Protein AF-A0A024FDY3-F1 (afdb_monomer_lite)

Structure (mmCIF, N/CA/C/O backbone):
data_AF-A0A024FDY3-F1
#
_entry.id   AF-A0A024FDY3-F1
#
loop_
_atom_site.group_PDB
_atom_site.id
_atom_site.type_symbol
_atom_site.label_atom_id
_atom_site.label_alt_id
_atom_site.label_comp_id
_atom_site.label_asym_id
_atom_site.label_entity_id
_atom_site.label_seq_id
_atom_site.pdbx_PDB_ins_code
_atom_site.Cartn_x
_atom_site.Cartn_y
_atom_site.Cartn_z
_atom_site.occupancy
_atom_site.B_iso_or_equiv
_atom_site.auth_seq_id
_atom_site.auth_comp_id
_atom_site.auth_asym_id
_atom_site.auth_atom_id
_atom_site.pdbx_PDB_model_num
ATOM 1 N N . MET A 1 1 ? 33.738 -20.747 -0.808 1.00 52.72 1 MET A N 1
ATOM 2 C CA . MET A 1 1 ? 33.484 -19.937 0.410 1.00 52.72 1 MET A CA 1
ATOM 3 C C . MET A 1 1 ? 32.565 -18.746 0.143 1.00 52.72 1 MET A C 1
ATOM 5 O O . MET A 1 1 ? 31.570 -18.632 0.837 1.00 52.72 1 MET A O 1
ATOM 9 N N . LYS A 1 2 ? 32.812 -17.916 -0.884 1.00 52.38 2 LYS A N 1
ATOM 10 C CA . LYS A 1 2 ? 31.953 -16.763 -1.245 1.00 52.38 2 LYS A CA 1
ATOM 11 C C . LYS A 1 2 ? 30.467 -17.117 -1.465 1.00 52.38 2 LYS A C 1
ATOM 13 O O . LYS A 1 2 ? 29.592 -16.448 -0.932 1.00 52.38 2 LYS A O 1
ATOM 18 N N . ASN A 1 3 ? 30.195 -18.220 -2.164 1.00 56.47 3 ASN A N 1
ATOM 19 C CA . ASN A 1 3 ? 28.827 -18.654 -2.487 1.00 56.47 3 ASN A CA 1
ATOM 20 C C . ASN A 1 3 ? 28.065 -19.189 -1.255 1.00 56.47 3 ASN A C 1
ATOM 22 O O . ASN A 1 3 ? 26.843 -19.099 -1.192 1.00 56.47 3 ASN A O 1
ATOM 26 N N . LEU A 1 4 ? 28.792 -19.702 -0.252 1.00 72.88 4 LEU A N 1
ATOM 27 C CA . LEU A 1 4 ? 28.211 -20.179 1.006 1.00 72.88 4 LEU A CA 1
ATOM 28 C C . LEU A 1 4 ? 27.767 -18.995 1.877 1.00 72.88 4 LEU A C 1
ATOM 30 O O . LEU A 1 4 ? 26.677 -19.014 2.431 1.00 72.88 4 LEU A O 1
ATOM 34 N N . VAL A 1 5 ? 28.584 -17.938 1.931 1.00 79.94 5 VAL A N 1
ATOM 35 C CA . VAL A 1 5 ? 28.274 -16.712 2.683 1.00 79.94 5 VAL A CA 1
ATOM 36 C C . VAL A 1 5 ? 27.029 -16.022 2.120 1.00 79.94 5 VAL A C 1
ATOM 38 O O . VAL A 1 5 ? 26.155 -15.638 2.887 1.00 79.94 5 VAL A O 1
ATOM 41 N N . PHE A 1 6 ? 26.899 -15.938 0.792 1.00 73.81 6 PHE A N 1
ATOM 42 C CA . PHE A 1 6 ? 25.722 -15.338 0.152 1.00 73.81 6 PHE A CA 1
ATOM 43 C C . PHE A 1 6 ? 24.431 -16.123 0.445 1.00 73.81 6 PHE A C 1
ATOM 45 O O . PHE A 1 6 ? 23.392 -15.531 0.716 1.00 73.81 6 PHE A O 1
ATOM 52 N N . THR A 1 7 ? 24.517 -17.457 0.469 1.00 75.31 7 THR A N 1
ATOM 53 C CA . THR A 1 7 ? 23.378 -18.337 0.791 1.00 75.31 7 THR A CA 1
ATOM 54 C C . THR A 1 7 ? 22.971 -18.221 2.264 1.00 75.31 7 THR A C 1
ATOM 56 O O . THR A 1 7 ? 21.787 -18.202 2.578 1.00 75.31 7 THR A O 1
ATOM 59 N N . ILE A 1 8 ? 23.942 -18.088 3.175 1.00 80.56 8 ILE A N 1
ATOM 60 C CA . ILE A 1 8 ? 23.684 -17.908 4.612 1.00 80.56 8 ILE A CA 1
ATOM 61 C C . ILE A 1 8 ? 23.041 -16.545 4.891 1.00 80.56 8 ILE A C 1
ATOM 63 O O . ILE A 1 8 ? 22.103 -16.479 5.678 1.00 80.56 8 ILE A O 1
ATOM 67 N N . ILE A 1 9 ? 23.501 -15.479 4.225 1.00 77.19 9 ILE A N 1
ATOM 68 C CA . ILE A 1 9 ? 22.904 -14.140 4.343 1.00 77.19 9 ILE A CA 1
ATOM 69 C C . ILE A 1 9 ? 21.461 -14.152 3.826 1.00 77.19 9 ILE A C 1
ATOM 71 O O . ILE A 1 9 ? 20.577 -13.655 4.516 1.00 77.19 9 ILE A O 1
ATOM 75 N N . LEU A 1 10 ? 21.210 -14.789 2.675 1.00 73.38 10 LEU A N 1
ATOM 76 C CA . LEU A 1 10 ? 19.864 -14.914 2.114 1.00 73.38 10 LEU A CA 1
ATOM 77 C C . LEU A 1 10 ? 18.923 -15.698 3.041 1.00 73.38 10 LEU A C 1
ATOM 79 O O . LEU A 1 10 ? 17.797 -15.266 3.243 1.00 73.38 10 LEU A O 1
ATOM 83 N N . CYS A 1 11 ? 19.380 -16.801 3.648 1.00 70.44 11 CYS A N 1
ATOM 84 C CA . CYS A 1 11 ? 18.583 -17.561 4.618 1.00 70.44 11 CYS A CA 1
ATOM 85 C C . CYS A 1 11 ? 18.336 -16.798 5.928 1.00 70.44 11 CYS A C 1
ATOM 87 O O . CYS A 1 11 ? 17.261 -16.933 6.507 1.00 70.44 11 CYS A O 1
ATOM 89 N N . LEU A 1 12 ? 19.293 -15.988 6.397 1.00 67.12 12 LEU A N 1
ATOM 90 C CA . LEU A 1 12 ? 19.105 -15.174 7.603 1.00 67.12 12 LEU A CA 1
ATOM 91 C C . LEU A 1 12 ? 18.030 -14.100 7.405 1.00 67.12 12 LEU A C 1
ATOM 93 O O . LEU A 1 12 ? 17.287 -13.824 8.341 1.00 67.12 12 LEU A O 1
ATOM 97 N N . SER A 1 13 ? 17.904 -13.538 6.198 1.00 62.53 13 SER A N 1
ATOM 98 C CA . SER A 1 13 ? 16.875 -12.540 5.876 1.00 62.53 13 SER A CA 1
ATOM 99 C C . SER A 1 13 ? 15.443 -13.078 5.999 1.00 62.53 13 SER A C 1
ATOM 101 O O . SER A 1 13 ? 14.540 -12.316 6.326 1.00 62.53 13 SER A O 1
ATOM 103 N N . ILE A 1 14 ? 15.231 -14.384 5.801 1.00 59.62 14 ILE A N 1
ATOM 104 C CA . ILE A 1 14 ? 13.902 -15.022 5.874 1.00 59.62 14 ILE A CA 1
ATOM 105 C C . ILE A 1 14 ? 13.451 -15.202 7.336 1.00 59.62 14 ILE A C 1
ATOM 107 O O . ILE A 1 14 ? 12.260 -15.221 7.626 1.00 59.62 14 ILE A O 1
ATOM 111 N N . CYS A 1 15 ? 14.392 -15.291 8.281 1.00 57.09 15 CYS A N 1
ATOM 112 C CA . CYS A 1 15 ? 14.093 -15.554 9.692 1.00 57.09 15 CYS A CA 1
ATOM 113 C C . CYS A 1 15 ? 13.686 -14.307 10.499 1.00 57.09 15 CYS A C 1
ATOM 115 O O . CYS A 1 15 ? 13.270 -14.449 11.647 1.00 57.09 15 CYS A O 1
ATOM 117 N N . ILE A 1 16 ? 13.816 -13.096 9.941 1.00 54.75 16 ILE A N 1
ATOM 118 C CA . ILE A 1 16 ? 13.573 -11.827 10.662 1.00 54.75 16 ILE A CA 1
ATOM 119 C C . ILE A 1 16 ? 12.160 -11.266 10.383 1.00 54.75 16 ILE A C 1
ATOM 121 O O . ILE A 1 16 ? 11.735 -10.298 11.006 1.00 54.75 16 ILE A O 1
ATOM 125 N N . GLY A 1 17 ? 11.375 -11.900 9.507 1.00 50.16 17 GLY A N 1
ATOM 126 C CA . GLY A 1 17 ? 9.995 -11.496 9.223 1.00 50.16 17 GLY A CA 1
ATOM 127 C C . GLY A 1 17 ? 9.018 -11.886 10.337 1.00 50.16 17 GLY A C 1
ATOM 128 O O . GLY A 1 17 ? 8.401 -12.945 10.283 1.00 50.16 17 GLY A O 1
ATOM 129 N N . LYS A 1 18 ? 8.843 -11.027 11.343 1.00 51.44 18 LYS A N 1
ATOM 130 C CA . LYS A 1 18 ? 7.709 -11.072 12.283 1.00 51.44 18 LYS A CA 1
ATOM 131 C C . LYS A 1 18 ? 6.553 -10.255 11.690 1.00 51.44 18 LYS A C 1
ATOM 133 O O . LYS A 1 18 ? 6.391 -9.102 12.051 1.00 51.44 18 LYS A O 1
ATOM 138 N N . ALA A 1 19 ? 5.804 -10.818 10.741 1.00 51.72 19 ALA A N 1
ATOM 139 C CA . ALA A 1 19 ? 4.788 -10.064 9.986 1.00 51.72 19 ALA A CA 1
ATOM 140 C C . ALA A 1 19 ? 3.327 -10.505 10.224 1.00 51.72 19 ALA A C 1
ATOM 142 O O . ALA A 1 19 ? 2.438 -10.001 9.551 1.00 51.72 19 ALA A O 1
ATOM 143 N N . GLN A 1 20 ? 3.049 -11.464 11.116 1.00 48.16 20 GLN A N 1
ATOM 144 C CA . GLN A 1 20 ? 1.746 -12.156 11.142 1.00 48.16 20 GLN A CA 1
ATOM 145 C C . GLN A 1 20 ? 1.193 -12.386 12.554 1.00 48.16 20 GLN A C 1
ATOM 147 O O . GLN A 1 20 ? 0.872 -13.513 12.895 1.00 48.16 20 GLN A O 1
ATOM 152 N N . ASN A 1 21 ? 1.118 -11.355 13.398 1.00 51.69 21 ASN A N 1
ATOM 153 C CA . ASN A 1 21 ? 0.363 -11.483 14.655 1.00 51.69 21 ASN A CA 1
ATOM 154 C C . ASN A 1 21 ? -0.901 -10.608 14.677 1.00 51.69 21 ASN A C 1
ATOM 156 O O . ASN A 1 21 ? -1.898 -11.025 15.254 1.00 51.69 21 ASN A O 1
ATOM 160 N N . ASP A 1 22 ? -0.903 -9.447 14.014 1.00 53.41 22 ASP A N 1
ATOM 161 C CA . ASP A 1 22 ? -2.011 -8.483 14.151 1.00 53.41 22 ASP A CA 1
ATOM 162 C C . ASP A 1 22 ? -3.132 -8.673 13.111 1.00 53.41 22 ASP A C 1
ATOM 164 O O . ASP A 1 22 ? -4.298 -8.385 13.380 1.00 53.41 22 ASP A O 1
ATOM 168 N N . ILE A 1 23 ? -2.815 -9.240 11.939 1.00 57.25 23 ILE A N 1
ATOM 169 C CA . ILE A 1 23 ? -3.806 -9.536 10.884 1.00 57.25 23 ILE A CA 1
ATOM 170 C C . ILE A 1 23 ? -4.773 -10.649 11.316 1.00 57.25 23 ILE A C 1
ATOM 172 O O . ILE A 1 23 ? -5.947 -10.615 10.948 1.00 57.25 23 ILE A O 1
ATOM 176 N N . ASP A 1 24 ? -4.312 -11.598 12.134 1.00 58.16 24 ASP A N 1
ATOM 177 C CA . ASP A 1 24 ? -5.123 -12.719 12.623 1.00 58.16 24 ASP A CA 1
ATOM 178 C C . ASP A 1 24 ? -6.305 -12.239 13.479 1.00 58.16 24 ASP A C 1
ATOM 180 O O . ASP A 1 24 ? -7.384 -12.831 13.444 1.00 58.16 24 ASP A O 1
ATOM 184 N N . VAL A 1 25 ? -6.129 -11.129 14.203 1.00 56.88 25 VAL A N 1
ATOM 185 C CA . VAL A 1 25 ? -7.164 -10.549 15.068 1.00 56.88 25 VAL A CA 1
ATOM 186 C C . VAL A 1 25 ? -8.188 -9.749 14.253 1.00 56.88 25 VAL A C 1
ATOM 188 O O . VAL A 1 25 ? -9.383 -9.823 14.530 1.00 56.88 25 VAL A O 1
ATOM 191 N N . LEU A 1 26 ? -7.759 -9.057 13.189 1.00 60.34 26 LEU A N 1
ATOM 192 C CA . LEU A 1 26 ? -8.682 -8.438 12.226 1.00 60.34 26 LEU A CA 1
ATOM 193 C C . LEU A 1 26 ? -9.466 -9.495 11.431 1.00 60.34 26 LEU A C 1
ATOM 195 O O . LEU A 1 26 ? -10.660 -9.329 11.214 1.00 60.34 26 LEU A O 1
ATOM 199 N N . LEU A 1 27 ? -8.837 -10.615 11.057 1.00 64.44 27 LEU A N 1
ATOM 200 C CA . LEU A 1 27 ? -9.515 -11.766 10.440 1.00 64.44 27 LEU A CA 1
ATOM 201 C C . LEU A 1 27 ? -10.532 -12.424 11.378 1.00 64.44 27 LEU A C 1
ATOM 203 O O . LEU A 1 27 ? -11.564 -12.907 10.907 1.00 64.44 27 LEU A O 1
ATOM 207 N N . ALA A 1 28 ? -10.269 -12.428 12.689 1.00 63.62 28 ALA A N 1
ATOM 208 C CA . ALA A 1 28 ? -11.197 -12.947 13.692 1.00 63.62 28 ALA A CA 1
ATOM 209 C C . ALA A 1 28 ? -12.502 -12.132 13.779 1.00 63.62 28 ALA A C 1
ATOM 211 O O . ALA A 1 28 ? -13.535 -12.696 14.132 1.00 63.62 28 ALA A O 1
ATOM 212 N N . ALA A 1 29 ? -12.485 -10.852 13.378 1.00 63.03 29 ALA A N 1
ATOM 213 C CA . ALA A 1 29 ? -13.685 -10.024 13.209 1.00 63.03 29 ALA A CA 1
ATOM 214 C C . ALA A 1 29 ? -14.593 -10.508 12.065 1.00 63.03 29 ALA A C 1
ATOM 216 O O . ALA A 1 29 ? -15.742 -10.097 11.967 1.00 63.03 29 ALA A O 1
ATOM 217 N N . GLY A 1 30 ? -14.087 -11.354 11.166 1.00 80.00 30 GLY A N 1
ATOM 218 C CA . GLY A 1 30 ? -14.779 -11.804 9.965 1.00 80.00 30 GLY A CA 1
ATOM 219 C C . GLY A 1 30 ? -14.028 -11.421 8.693 1.00 80.00 30 GLY A C 1
ATOM 220 O O . GLY A 1 30 ? -13.488 -10.325 8.555 1.00 80.00 30 GLY A O 1
ATOM 221 N N . VAL A 1 31 ? -14.022 -12.340 7.724 1.00 84.25 31 VAL A N 1
ATOM 222 C CA . VAL A 1 31 ? -13.276 -12.189 6.462 1.00 84.25 31 VAL A CA 1
ATOM 223 C C . VAL A 1 31 ? -13.742 -10.971 5.658 1.00 84.25 31 VAL A C 1
ATOM 225 O O . VAL A 1 31 ? -12.917 -10.309 5.037 1.00 84.25 31 VAL A O 1
ATOM 228 N N . GLU A 1 32 ? -15.039 -10.657 5.678 1.00 87.94 32 GLU A N 1
ATOM 229 C CA . GLU A 1 32 ? -15.601 -9.516 4.943 1.00 87.94 32 GLU A CA 1
ATOM 230 C C . GLU A 1 32 ? -15.111 -8.172 5.499 1.00 87.94 32 GLU A C 1
ATOM 232 O O . GLU A 1 32 ? -14.601 -7.342 4.744 1.00 87.94 32 GLU A O 1
ATOM 237 N N . ASP A 1 33 ? -15.199 -7.993 6.817 1.00 90.00 33 ASP A N 1
ATOM 238 C CA . ASP A 1 33 ? -14.755 -6.787 7.518 1.00 90.00 33 ASP A CA 1
ATOM 239 C C . ASP A 1 33 ? -13.238 -6.593 7.358 1.00 90.00 33 ASP A C 1
ATOM 241 O O . ASP A 1 33 ? -12.780 -5.507 6.996 1.00 90.00 33 ASP A O 1
ATOM 245 N N . ALA A 1 34 ? -12.456 -7.667 7.526 1.00 88.62 34 ALA A N 1
ATOM 246 C CA . ALA A 1 34 ? -11.009 -7.648 7.321 1.00 88.62 34 ALA A CA 1
ATOM 247 C C . ALA A 1 34 ? -10.634 -7.288 5.877 1.00 88.62 34 ALA A C 1
ATOM 249 O O . ALA A 1 34 ? -9.743 -6.470 5.650 1.00 88.62 34 ALA A O 1
ATOM 250 N N . GLN A 1 35 ? -11.318 -7.871 4.888 1.00 90.75 35 GLN A N 1
ATOM 251 C CA . GLN A 1 35 ? -11.079 -7.580 3.477 1.00 90.75 35 GLN A CA 1
ATOM 252 C C . GLN A 1 35 ? -11.433 -6.130 3.138 1.00 90.75 35 GLN A C 1
ATOM 254 O O . GLN A 1 35 ? -10.685 -5.481 2.406 1.00 90.75 35 GLN A O 1
ATOM 259 N N . ARG A 1 36 ? -12.557 -5.611 3.647 1.00 93.19 36 ARG A N 1
ATOM 260 C CA . ARG A 1 36 ? -12.955 -4.214 3.435 1.00 93.19 36 ARG A CA 1
ATOM 261 C C . ARG A 1 36 ? -11.916 -3.264 4.020 1.00 93.19 36 ARG A C 1
ATOM 263 O O . ARG A 1 36 ? -11.382 -2.441 3.281 1.00 93.19 36 ARG A O 1
ATOM 270 N N . PHE A 1 37 ? -11.562 -3.457 5.290 1.00 93.56 37 PHE A N 1
ATOM 271 C CA . PHE A 1 37 ? -10.547 -2.646 5.954 1.00 93.56 37 PHE A CA 1
ATOM 272 C C . PHE A 1 37 ? -9.209 -2.700 5.213 1.00 93.56 37 PHE A C 1
ATOM 274 O O . PHE A 1 37 ? -8.625 -1.661 4.921 1.00 93.56 37 PHE A O 1
ATOM 281 N N . ALA A 1 38 ? -8.737 -3.900 4.859 1.00 93.44 38 ALA A N 1
ATOM 282 C CA . ALA A 1 38 ? -7.470 -4.073 4.159 1.00 93.44 38 ALA A CA 1
ATOM 283 C C . ALA A 1 38 ? -7.462 -3.376 2.793 1.00 93.44 38 ALA A C 1
ATOM 285 O O . ALA A 1 38 ? -6.456 -2.769 2.433 1.00 93.44 38 ALA A O 1
ATOM 286 N N . ASN A 1 39 ? -8.566 -3.430 2.040 1.00 94.38 39 ASN A N 1
ATOM 287 C CA . ASN A 1 39 ? -8.670 -2.721 0.766 1.00 94.38 39 ASN A CA 1
ATOM 288 C C . ASN A 1 39 ? -8.539 -1.209 0.953 1.00 94.38 39 ASN A C 1
ATOM 290 O O . ASN A 1 39 ? -7.745 -0.588 0.250 1.00 94.38 39 ASN A O 1
ATOM 294 N N . ASP A 1 40 ? -9.272 -0.630 1.903 1.00 95.44 40 ASP A N 1
ATOM 295 C CA . ASP A 1 40 ? -9.253 0.814 2.135 1.00 95.44 40 ASP A CA 1
ATOM 296 C C . ASP A 1 40 ? -7.891 1.269 2.683 1.00 95.44 40 ASP A C 1
ATOM 298 O O . ASP A 1 40 ? -7.278 2.188 2.131 1.00 95.44 40 ASP A O 1
ATOM 302 N N . TYR A 1 41 ? -7.354 0.553 3.676 1.00 95.06 41 TYR A N 1
ATOM 303 C CA . TYR A 1 41 ? -6.046 0.809 4.282 1.00 95.06 41 TYR A CA 1
ATOM 304 C C . TYR A 1 41 ? -4.899 0.728 3.260 1.00 95.06 41 TYR A C 1
ATOM 306 O O . TYR A 1 41 ? -4.017 1.589 3.246 1.00 95.06 41 TYR A O 1
ATOM 314 N N . LEU A 1 42 ? -4.909 -0.266 2.363 1.00 94.56 42 LEU A N 1
ATOM 315 C CA . LEU A 1 42 ? -3.853 -0.468 1.361 1.00 94.56 42 LEU A CA 1
ATOM 316 C C . LEU A 1 42 ? -4.058 0.325 0.064 1.00 94.56 42 LEU A C 1
ATOM 318 O O . LEU A 1 42 ? -3.138 0.368 -0.760 1.00 94.56 42 LEU A O 1
ATOM 322 N N . SER A 1 43 ? -5.231 0.928 -0.154 1.00 94.62 43 SER A N 1
ATOM 323 C CA . SER A 1 43 ? -5.603 1.552 -1.432 1.00 94.62 43 SER A CA 1
ATOM 324 C C . SER A 1 43 ? -4.609 2.633 -1.873 1.00 94.62 43 SER A C 1
ATOM 326 O O . SER A 1 43 ? -4.052 2.551 -2.971 1.00 94.62 43 SER A O 1
ATOM 328 N N . SER A 1 44 ? -4.311 3.597 -1.000 1.00 92.69 44 SER A N 1
ATOM 329 C CA . SER A 1 44 ? -3.368 4.687 -1.265 1.00 92.69 44 SER A CA 1
ATOM 330 C C . SER A 1 44 ? -1.948 4.185 -1.520 1.00 92.69 44 SER A C 1
ATOM 332 O O . SER A 1 44 ? -1.304 4.608 -2.480 1.00 92.69 44 SER A O 1
ATOM 334 N N . GLY A 1 45 ? -1.475 3.223 -0.721 1.00 92.25 45 GLY A N 1
ATOM 335 C CA . GLY A 1 45 ? -0.166 2.591 -0.917 1.00 92.25 45 GLY A CA 1
ATOM 336 C C . GLY A 1 45 ? -0.063 1.862 -2.254 1.00 92.25 45 GLY A C 1
ATOM 337 O O . GLY A 1 45 ? 0.915 2.024 -2.982 1.00 92.25 45 GLY A O 1
ATOM 338 N N . SER A 1 46 ? -1.107 1.119 -2.619 1.00 92.62 46 SER A N 1
ATOM 339 C CA . SER A 1 46 ? -1.183 0.381 -3.884 1.00 92.62 46 SER A CA 1
ATOM 340 C C . SER A 1 46 ? -1.236 1.322 -5.087 1.00 92.62 46 SER A C 1
ATOM 342 O O . SER A 1 46 ? -0.536 1.104 -6.076 1.00 92.62 46 SER A O 1
ATOM 344 N N . ASN A 1 47 ? -2.015 2.402 -4.996 1.00 92.75 47 ASN A N 1
ATOM 345 C CA . ASN A 1 47 ? -2.082 3.441 -6.022 1.00 92.75 47 ASN A CA 1
ATOM 346 C C . ASN A 1 47 ? -0.738 4.159 -6.180 1.00 92.75 47 ASN A C 1
ATOM 348 O O . ASN A 1 47 ? -0.269 4.340 -7.306 1.00 92.75 47 ASN A O 1
ATOM 352 N N . GLY A 1 48 ? -0.089 4.513 -5.068 1.00 91.00 48 GLY A N 1
ATOM 353 C CA . GLY A 1 48 ? 1.243 5.111 -5.059 1.00 91.00 48 GLY A CA 1
ATOM 354 C C . GLY A 1 48 ? 2.286 4.192 -5.694 1.00 91.00 48 GLY A C 1
ATOM 355 O O . GLY A 1 48 ? 3.027 4.616 -6.580 1.00 91.00 48 GLY A O 1
ATOM 356 N N . LEU A 1 49 ? 2.286 2.907 -5.329 1.00 90.38 49 LEU A N 1
ATOM 357 C CA . LEU A 1 49 ? 3.162 1.900 -5.925 1.00 90.38 49 LEU A CA 1
ATOM 358 C C . LEU A 1 49 ? 2.915 1.767 -7.432 1.00 90.38 49 LEU A C 1
ATOM 360 O O . LEU A 1 49 ? 3.861 1.802 -8.217 1.00 90.38 49 LEU A O 1
ATOM 364 N N . MET A 1 50 ? 1.652 1.672 -7.855 1.00 90.12 50 MET A N 1
ATOM 365 C CA . MET A 1 50 ? 1.276 1.603 -9.269 1.00 90.12 50 MET A CA 1
ATOM 366 C C . MET A 1 50 ? 1.738 2.850 -10.032 1.00 90.12 50 MET A C 1
ATOM 368 O O . MET A 1 50 ? 2.249 2.748 -11.149 1.00 90.12 50 MET A O 1
ATOM 372 N N . HIS A 1 51 ? 1.607 4.034 -9.435 1.00 90.06 51 HIS A N 1
ATOM 373 C CA . HIS A 1 51 ? 2.086 5.279 -10.025 1.00 90.06 51 HIS A CA 1
ATOM 374 C C . HIS A 1 51 ? 3.612 5.258 -10.208 1.00 90.06 51 HIS A C 1
ATOM 376 O O . HIS A 1 51 ? 4.112 5.456 -11.320 1.00 90.06 51 HIS A O 1
ATOM 382 N N . SER A 1 52 ? 4.351 4.905 -9.156 1.00 89.19 52 SER A N 1
ATOM 383 C CA . SER A 1 52 ? 5.810 4.742 -9.170 1.00 89.19 52 SER A CA 1
ATOM 384 C C . SER A 1 52 ? 6.282 3.680 -10.169 1.00 89.19 52 SER A C 1
ATOM 386 O O . SER A 1 52 ? 7.308 3.842 -10.832 1.00 89.19 52 SER A O 1
ATOM 388 N N . MET A 1 53 ? 5.516 2.602 -10.341 1.00 87.31 53 MET A N 1
ATOM 389 C CA . MET A 1 53 ? 5.763 1.564 -11.341 1.00 87.31 53 MET A CA 1
ATOM 390 C C . MET A 1 53 ? 5.510 2.017 -12.773 1.00 87.31 53 MET A C 1
ATOM 392 O O . MET A 1 53 ? 6.019 1.371 -13.682 1.00 87.31 53 MET A O 1
ATOM 396 N N . ASN A 1 54 ? 4.719 3.059 -13.010 1.00 88.12 54 ASN A N 1
ATOM 397 C CA . ASN A 1 54 ? 4.501 3.617 -14.347 1.00 88.12 54 ASN A CA 1
ATOM 398 C C . ASN A 1 54 ? 5.481 4.756 -14.656 1.00 88.12 54 ASN A C 1
ATOM 400 O O . ASN A 1 54 ? 5.752 5.050 -15.825 1.00 88.12 54 ASN A O 1
ATOM 404 N N . ALA A 1 55 ? 6.099 5.336 -13.626 1.00 85.44 55 ALA A N 1
ATOM 405 C CA . ALA A 1 55 ? 7.208 6.256 -13.802 1.00 85.44 55 ALA A CA 1
ATOM 406 C C . ALA A 1 55 ? 8.361 5.590 -14.583 1.00 85.44 55 ALA A C 1
ATOM 408 O O . ALA A 1 55 ? 8.605 4.379 -14.517 1.00 85.44 55 ALA A O 1
ATOM 409 N N . ASN A 1 56 ? 9.091 6.390 -15.363 1.00 81.12 56 ASN A N 1
ATOM 410 C CA . ASN A 1 56 ? 10.264 5.950 -16.129 1.00 81.12 56 ASN A CA 1
ATOM 411 C C . ASN A 1 56 ? 10.003 4.811 -17.141 1.00 81.12 56 ASN A C 1
ATOM 413 O O . ASN A 1 56 ? 10.923 4.058 -17.463 1.00 81.12 56 ASN A O 1
ATOM 417 N N . TRP A 1 57 ? 8.773 4.628 -17.645 1.00 82.00 57 TRP A N 1
ATOM 418 C CA . TRP A 1 57 ? 8.467 3.595 -18.658 1.00 82.00 57 TRP A CA 1
ATOM 419 C C . TRP A 1 57 ? 9.293 3.753 -19.950 1.00 82.00 57 TRP A C 1
ATOM 421 O O . TRP A 1 57 ? 9.833 2.786 -20.507 1.00 82.00 57 TRP A O 1
ATOM 431 N N . PHE A 1 58 ? 9.472 5.001 -20.388 1.00 76.38 58 PHE A N 1
ATOM 432 C CA . PHE A 1 58 ? 10.293 5.369 -21.539 1.00 76.38 58 PHE A CA 1
ATOM 433 C C . PHE A 1 58 ? 11.646 5.917 -21.075 1.00 76.38 58 PHE A C 1
ATOM 435 O O . PHE A 1 58 ? 11.820 7.117 -20.905 1.00 76.38 58 PHE A O 1
ATOM 442 N N . ASN A 1 59 ? 12.611 5.023 -20.854 1.00 72.38 59 ASN A N 1
ATOM 443 C CA . ASN A 1 59 ? 13.954 5.384 -20.385 1.00 72.38 59 ASN A CA 1
ATOM 444 C C . ASN A 1 59 ? 15.013 5.504 -21.505 1.00 72.38 59 ASN A C 1
ATOM 446 O O . ASN A 1 59 ? 16.128 5.941 -21.243 1.00 72.38 59 ASN A O 1
ATOM 450 N N . SER A 1 60 ? 14.699 5.103 -22.743 1.00 76.94 60 SER A N 1
ATOM 451 C CA . SER A 1 60 ? 15.618 5.147 -23.892 1.00 76.94 60 SER A CA 1
ATOM 452 C C . SER A 1 60 ? 14.856 5.438 -25.183 1.00 76.94 60 SER A C 1
ATOM 454 O O . SER A 1 60 ? 13.811 4.842 -25.432 1.00 76.94 60 SER A O 1
ATOM 456 N N . ALA A 1 61 ? 15.418 6.307 -26.027 1.00 77.38 61 ALA A N 1
ATOM 457 C CA . ALA A 1 61 ? 14.920 6.575 -27.380 1.00 77.38 61 ALA A CA 1
ATOM 458 C C . ALA A 1 61 ? 15.356 5.510 -28.407 1.00 77.38 61 ALA A C 1
ATOM 460 O O . ALA A 1 61 ? 14.902 5.522 -29.549 1.00 77.38 61 ALA A O 1
ATOM 461 N N . LYS A 1 62 ? 16.261 4.601 -28.020 1.00 84.69 62 LYS A N 1
ATOM 462 C CA . LYS A 1 62 ? 16.792 3.543 -28.881 1.00 84.69 62 LYS A CA 1
ATOM 463 C C . LYS A 1 62 ? 16.323 2.175 -28.401 1.00 84.69 62 LYS A C 1
ATOM 465 O O . LYS A 1 62 ? 16.627 1.776 -27.275 1.00 84.69 62 LYS A O 1
ATOM 470 N N . VAL A 1 63 ? 15.649 1.473 -29.306 1.00 88.31 63 VAL A N 1
ATOM 471 C CA . VAL A 1 63 ? 15.195 0.086 -29.156 1.00 88.31 63 VAL A CA 1
ATOM 472 C C . VAL A 1 63 ? 16.388 -0.864 -29.144 1.00 88.31 63 VAL A C 1
ATOM 474 O O . VAL A 1 63 ? 17.383 -0.641 -29.849 1.00 88.31 63 VAL A O 1
ATOM 477 N N . LYS A 1 64 ? 16.304 -1.930 -28.346 1.00 91.31 64 LYS A N 1
ATOM 478 C CA . LYS A 1 64 ? 17.304 -3.001 -28.384 1.00 91.31 64 LYS A CA 1
ATOM 479 C C . LYS A 1 64 ? 17.389 -3.629 -29.784 1.00 91.31 64 LYS A C 1
ATOM 481 O O . LYS A 1 64 ? 16.372 -3.761 -30.465 1.00 91.31 64 LYS A O 1
ATOM 486 N N . PRO A 1 65 ? 18.592 -4.024 -30.244 1.00 91.94 65 PRO A N 1
ATOM 487 C CA . PRO A 1 65 ? 18.720 -4.782 -31.487 1.00 91.94 65 PRO A CA 1
ATOM 488 C C . PRO A 1 65 ? 17.941 -6.101 -31.388 1.00 91.94 65 PRO A C 1
ATOM 490 O O . PRO A 1 65 ? 17.576 -6.526 -30.293 1.00 91.94 65 PRO A O 1
ATOM 493 N N . LEU A 1 66 ? 17.703 -6.762 -32.524 1.00 95.00 66 LEU A N 1
ATOM 494 C CA . LEU A 1 66 ? 17.046 -8.072 -32.550 1.00 95.00 66 LEU A CA 1
ATOM 495 C C . LEU A 1 66 ? 17.734 -9.040 -31.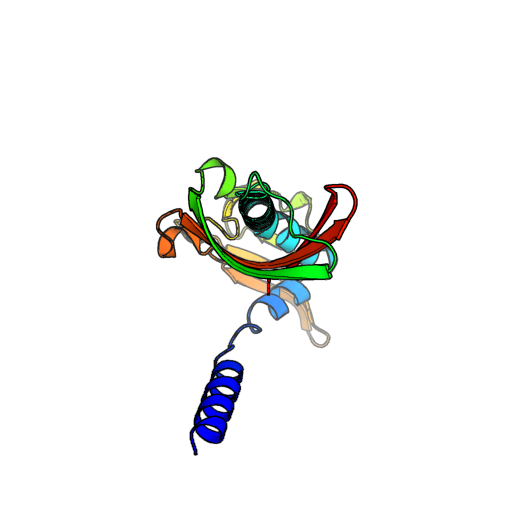570 1.00 95.00 66 LEU A C 1
ATOM 497 O O . LEU A 1 66 ? 18.950 -9.212 -31.637 1.00 95.00 66 LEU A O 1
ATOM 501 N N . ALA A 1 67 ? 16.950 -9.635 -30.666 1.00 92.75 67 ALA A N 1
ATOM 502 C CA . ALA A 1 67 ? 17.394 -10.507 -29.572 1.00 92.75 67 ALA A CA 1
ATOM 503 C C . ALA A 1 67 ? 18.337 -9.859 -28.533 1.00 92.75 67 ALA A C 1
ATOM 505 O O . ALA A 1 67 ? 18.807 -10.533 -27.616 1.00 92.75 67 ALA A O 1
ATOM 506 N N . GLY A 1 68 ? 18.594 -8.553 -28.625 1.00 94.00 68 GLY A N 1
ATOM 507 C CA . GLY A 1 68 ? 19.260 -7.798 -27.573 1.00 94.00 68 GLY A CA 1
ATOM 508 C C . GLY A 1 68 ? 18.342 -7.670 -26.363 1.00 94.00 68 GLY A C 1
ATOM 509 O O . GLY A 1 68 ? 17.173 -7.312 -26.514 1.00 94.00 68 GLY A O 1
ATOM 510 N N . PHE A 1 69 ? 18.871 -7.938 -25.172 1.00 93.62 69 PHE A N 1
ATOM 511 C CA . PHE A 1 69 ? 18.125 -7.851 -23.921 1.00 93.62 69 PHE A CA 1
ATOM 512 C C . PHE A 1 69 ? 18.808 -6.925 -22.910 1.00 93.62 69 PHE A C 1
ATOM 514 O O . PHE A 1 69 ? 20.016 -6.694 -22.968 1.00 93.62 69 PHE A O 1
ATOM 521 N N . GLU A 1 70 ? 18.019 -6.388 -21.985 1.00 92.31 70 GLU A N 1
ATOM 522 C CA . GLU A 1 70 ? 18.475 -5.609 -20.834 1.00 92.31 70 GLU A CA 1
ATOM 523 C C . GLU A 1 70 ? 17.692 -6.039 -19.593 1.00 92.31 70 GLU A C 1
ATOM 525 O O . GLU A 1 70 ? 16.477 -6.227 -19.659 1.00 92.31 70 GLU A O 1
ATOM 530 N N . ILE A 1 71 ? 18.394 -6.170 -18.468 1.00 92.88 71 ILE A N 1
ATOM 531 C CA . ILE A 1 71 ? 17.795 -6.310 -17.141 1.00 92.88 71 ILE A CA 1
ATOM 532 C C . ILE A 1 71 ? 18.256 -5.113 -16.321 1.00 92.88 71 ILE A C 1
ATOM 534 O O . ILE A 1 71 ? 19.456 -4.868 -16.199 1.00 92.88 71 ILE A O 1
ATOM 538 N N . SER A 1 72 ? 17.295 -4.391 -15.762 1.00 91.00 72 SER A N 1
ATOM 539 C CA . SER A 1 72 ? 17.512 -3.152 -15.028 1.00 91.00 72 SER A CA 1
ATOM 540 C C . SER A 1 72 ? 16.829 -3.231 -13.671 1.00 91.00 72 SER A C 1
ATOM 542 O O . SER A 1 72 ? 15.703 -3.710 -13.561 1.00 91.00 72 SER A O 1
ATOM 544 N N . VAL A 1 73 ? 17.507 -2.745 -12.635 1.00 91.81 73 VAL A N 1
ATOM 545 C CA . VAL A 1 73 ? 16.898 -2.482 -11.327 1.00 91.81 73 VAL A CA 1
ATOM 546 C C . VAL A 1 73 ? 16.591 -0.995 -11.283 1.00 91.81 73 VAL A C 1
ATOM 548 O O . VAL A 1 73 ? 17.4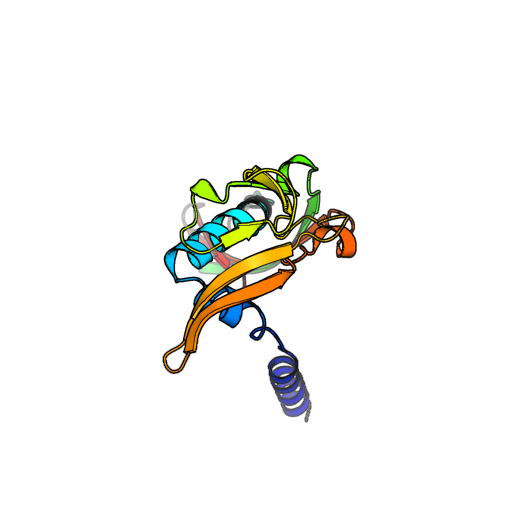92 -0.175 -11.457 1.00 91.81 73 VAL A O 1
ATOM 551 N N . ILE A 1 74 ? 15.321 -0.651 -11.101 1.00 90.12 74 ILE A N 1
ATOM 552 C CA . ILE A 1 74 ? 14.855 0.733 -11.069 1.00 90.12 74 ILE A CA 1
ATOM 553 C C . ILE A 1 74 ? 14.408 1.032 -9.649 1.00 90.12 74 ILE A C 1
ATOM 555 O O . ILE A 1 74 ? 13.548 0.337 -9.118 1.00 90.12 74 ILE A O 1
ATOM 559 N N . ALA A 1 75 ? 14.989 2.071 -9.057 1.00 90.94 75 ALA A N 1
ATOM 560 C CA . ALA A 1 75 ? 14.581 2.617 -7.773 1.00 90.94 75 ALA A CA 1
ATOM 561 C C . ALA A 1 75 ? 14.112 4.058 -7.976 1.00 90.94 75 ALA A C 1
ATOM 563 O O . ALA A 1 75 ? 14.742 4.828 -8.703 1.00 90.94 75 ALA A O 1
ATOM 564 N N . ASN A 1 76 ? 12.992 4.411 -7.363 1.00 89.38 76 ASN A N 1
ATOM 565 C CA . ASN A 1 76 ? 12.460 5.765 -7.340 1.00 89.38 76 ASN A CA 1
ATOM 566 C C . ASN A 1 76 ? 11.721 6.009 -6.019 1.00 89.38 76 ASN A C 1
ATOM 568 O O . ASN A 1 76 ? 11.527 5.084 -5.235 1.00 89.38 76 ASN A O 1
ATOM 572 N N . ALA A 1 77 ? 11.353 7.256 -5.758 1.00 89.12 77 ALA A N 1
ATOM 573 C CA . ALA A 1 77 ? 10.542 7.621 -4.610 1.00 89.12 77 ALA A CA 1
ATOM 574 C C . ALA A 1 77 ? 9.501 8.649 -5.049 1.00 89.12 77 ALA A C 1
ATOM 576 O O . ALA A 1 77 ? 9.827 9.568 -5.807 1.00 89.12 77 ALA A O 1
ATOM 577 N N . ALA A 1 78 ? 8.269 8.481 -4.580 1.00 88.81 78 ALA A N 1
ATOM 578 C CA . ALA A 1 78 ? 7.180 9.425 -4.793 1.00 88.81 78 ALA A CA 1
ATOM 579 C C . ALA A 1 78 ? 6.855 10.145 -3.483 1.00 88.81 78 ALA A C 1
ATOM 581 O O . ALA A 1 78 ? 6.960 9.556 -2.413 1.00 88.81 78 ALA A O 1
ATOM 582 N N . THR A 1 79 ? 6.456 11.411 -3.556 1.00 90.12 79 THR A N 1
ATOM 583 C CA . THR A 1 79 ? 5.958 12.137 -2.382 1.00 90.12 79 THR A CA 1
ATOM 584 C C . THR A 1 79 ? 4.514 11.735 -2.103 1.00 90.12 79 THR A C 1
ATOM 586 O O . THR A 1 79 ? 3.688 11.739 -3.018 1.00 90.12 79 THR A O 1
ATOM 589 N N . VAL A 1 80 ? 4.219 11.403 -0.850 1.00 91.12 80 VAL A N 1
ATOM 590 C CA . VAL A 1 80 ? 2.876 11.112 -0.347 1.00 91.12 80 VAL A CA 1
ATOM 591 C C . VAL A 1 80 ? 2.169 12.431 -0.066 1.00 91.12 80 VAL A C 1
ATOM 593 O O . VAL A 1 80 ? 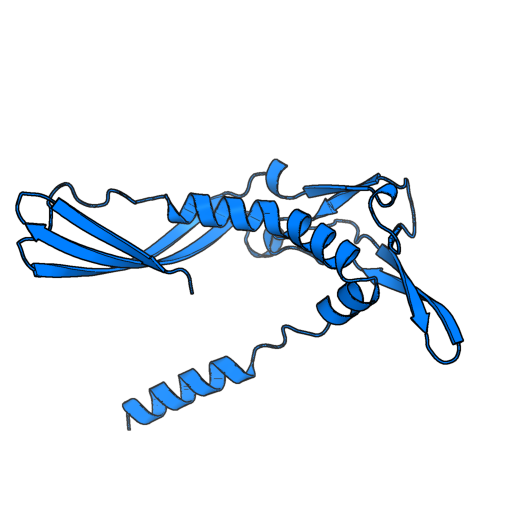2.715 13.314 0.595 1.00 91.12 80 VAL A O 1
ATOM 596 N N . LYS A 1 81 ? 0.951 12.584 -0.577 1.00 91.50 81 LYS A N 1
ATOM 597 C CA . LYS A 1 81 ? 0.126 13.758 -0.293 1.00 91.50 81 LYS A CA 1
ATOM 598 C C . LYS A 1 81 ? -0.749 13.513 0.926 1.00 91.50 81 LYS A C 1
ATOM 600 O O . LYS A 1 81 ? -1.132 12.381 1.194 1.00 91.50 81 LYS A O 1
ATOM 605 N N . ASP A 1 82 ? -1.157 14.586 1.596 1.00 91.38 82 ASP A N 1
ATOM 606 C CA . ASP A 1 82 ? -2.031 14.489 2.772 1.00 91.38 82 ASP A CA 1
ATOM 607 C C . ASP A 1 82 ? -3.385 13.822 2.469 1.00 91.38 82 ASP A C 1
ATOM 609 O O . ASP A 1 82 ? -3.929 13.131 3.325 1.00 91.38 82 ASP A O 1
ATOM 613 N N . GLU A 1 83 ? -3.899 13.963 1.241 1.00 92.50 83 GLU A N 1
ATOM 614 C CA . GLU A 1 83 ? -5.134 13.298 0.788 1.00 92.50 83 GLU A CA 1
ATOM 615 C C . GLU A 1 83 ? -5.030 11.764 0.752 1.00 92.50 83 GLU A C 1
ATOM 617 O O . GLU A 1 83 ? -6.041 11.084 0.887 1.00 92.50 83 GLU A O 1
ATOM 622 N N . ASP A 1 84 ? -3.816 11.221 0.622 1.00 94.19 84 ASP A N 1
ATOM 623 C CA . ASP A 1 84 ? -3.561 9.782 0.522 1.00 94.19 84 ASP A CA 1
ATOM 624 C C . ASP A 1 84 ? -3.276 9.135 1.892 1.00 94.19 84 ASP A C 1
ATOM 626 O O . ASP A 1 84 ? -3.214 7.906 1.994 1.00 94.19 84 ASP A O 1
ATOM 630 N N . LYS A 1 85 ? -3.096 9.938 2.950 1.00 94.56 85 LYS A N 1
ATOM 631 C CA . LYS A 1 85 ? -2.715 9.467 4.294 1.00 94.56 85 LYS A CA 1
ATOM 632 C C . LYS A 1 85 ? -3.889 8.951 5.119 1.00 94.56 85 LYS A C 1
ATOM 634 O O . LYS A 1 85 ? -3.675 8.166 6.032 1.00 94.56 85 LYS A O 1
ATOM 639 N N . MET A 1 86 ? -5.112 9.380 4.817 1.00 95.44 86 MET A N 1
ATOM 640 C CA . MET A 1 86 ? -6.296 9.055 5.613 1.00 95.44 86 MET A CA 1
ATOM 641 C C . MET A 1 86 ? -7.436 8.568 4.722 1.00 95.44 86 MET A C 1
ATOM 643 O O . MET A 1 86 ? -7.624 9.070 3.616 1.00 95.44 86 MET A O 1
ATOM 647 N N . PHE A 1 87 ? -8.248 7.648 5.229 1.00 96.44 87 PHE A N 1
ATOM 648 C CA . PHE A 1 87 ? -9.513 7.254 4.618 1.00 96.44 87 PHE A CA 1
ATOM 649 C C . PHE A 1 87 ? -10.648 7.344 5.639 1.00 96.44 87 PHE A C 1
ATOM 651 O O . PHE A 1 87 ? -10.428 7.316 6.848 1.00 96.44 87 PHE A O 1
ATOM 658 N N . ASN A 1 88 ? -11.884 7.491 5.165 1.00 95.88 88 ASN A N 1
ATOM 659 C CA . ASN A 1 88 ? -13.044 7.533 6.050 1.00 95.88 88 ASN A CA 1
ATOM 660 C C . ASN A 1 88 ? -13.511 6.112 6.373 1.00 95.88 88 ASN A C 1
ATOM 662 O O . ASN A 1 88 ? -14.088 5.451 5.510 1.00 95.88 88 ASN A O 1
ATOM 666 N N . LEU A 1 89 ? -13.316 5.675 7.617 1.00 95.44 89 LEU A N 1
ATOM 667 C CA . LEU A 1 89 ? -13.855 4.413 8.106 1.00 95.44 89 LEU A CA 1
ATOM 668 C C . LEU A 1 89 ? -15.219 4.661 8.736 1.00 95.44 89 LEU A C 1
ATOM 670 O O . LEU A 1 89 ? -15.345 5.411 9.704 1.00 95.44 89 LEU A O 1
ATOM 674 N N . ASN A 1 90 ? -16.234 4.004 8.186 1.00 95.75 90 ASN A N 1
ATOM 675 C CA . ASN A 1 90 ? -17.603 4.049 8.670 1.00 95.75 90 ASN A CA 1
ATOM 676 C C . ASN A 1 90 ? -18.004 2.668 9.192 1.00 95.75 90 ASN A C 1
ATOM 678 O O . ASN A 1 90 ? -18.229 1.757 8.407 1.00 95.75 90 ASN A O 1
ATOM 682 N N . THR A 1 91 ? -18.133 2.514 10.507 1.00 93.25 91 THR A N 1
ATOM 683 C CA . THR A 1 91 ? -18.446 1.238 11.165 1.00 93.25 91 THR A CA 1
ATOM 684 C C . THR A 1 91 ? -19.826 0.694 10.814 1.00 93.25 91 THR A C 1
ATOM 686 O O . THR A 1 91 ? -20.068 -0.487 11.010 1.00 93.25 91 THR A O 1
ATOM 689 N N . THR A 1 92 ? -20.729 1.506 10.252 1.00 93.56 92 THR A N 1
ATOM 690 C CA . THR A 1 92 ? -22.021 0.999 9.746 1.00 93.56 92 THR A CA 1
ATOM 691 C C . THR A 1 92 ? -21.878 0.118 8.503 1.00 93.56 92 THR A C 1
ATOM 693 O O . THR A 1 92 ? -22.798 -0.629 8.184 1.00 93.56 92 THR A O 1
ATOM 696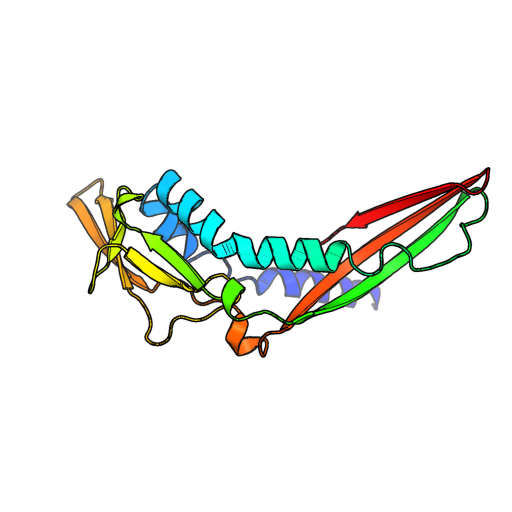 N N . ASP A 1 93 ? -20.726 0.185 7.831 1.00 93.69 93 ASP A N 1
ATOM 697 C CA . ASP A 1 93 ? -20.363 -0.678 6.706 1.00 93.69 93 ASP A CA 1
ATOM 698 C C . ASP A 1 93 ? -19.671 -1.986 7.143 1.00 93.69 93 ASP A C 1
ATOM 700 O O . ASP A 1 93 ? -19.293 -2.792 6.290 1.00 93.69 93 ASP A O 1
ATOM 704 N N . TYR A 1 94 ? -19.482 -2.174 8.453 1.00 92.12 94 TYR A N 1
ATOM 705 C CA . TYR A 1 94 ? -18.829 -3.325 9.073 1.00 92.12 94 TYR A CA 1
ATOM 706 C C . TYR A 1 94 ? -19.832 -4.081 9.945 1.00 92.12 94 TYR A C 1
ATOM 708 O O . TYR A 1 94 ? -20.756 -3.497 10.513 1.00 92.12 94 TYR A O 1
ATOM 716 N N . ASN A 1 95 ? -19.651 -5.392 10.064 1.00 90.12 95 ASN A N 1
ATOM 717 C CA . ASN A 1 95 ? -20.557 -6.243 10.829 1.00 90.12 95 ASN A CA 1
ATOM 718 C C . ASN A 1 95 ? -20.176 -6.301 12.311 1.00 90.12 95 ASN A C 1
ATOM 720 O O . ASN A 1 95 ? -21.046 -6.312 13.181 1.00 90.12 95 ASN A O 1
ATOM 724 N N . ASN A 1 96 ? -18.874 -6.337 12.589 1.00 88.19 96 ASN A N 1
ATOM 725 C CA . ASN A 1 96 ? -18.338 -6.702 13.895 1.00 88.19 96 ASN A CA 1
ATOM 726 C C . ASN A 1 96 ? -17.382 -5.656 14.475 1.00 88.19 96 ASN A C 1
ATOM 728 O O . ASN A 1 96 ? -16.801 -5.893 15.529 1.00 88.19 96 ASN A O 1
ATOM 732 N N . ILE A 1 97 ? -17.220 -4.507 13.815 1.00 89.62 97 ILE A N 1
ATOM 733 C CA . ILE A 1 97 ? -16.291 -3.448 14.223 1.00 89.62 97 ILE A CA 1
ATOM 734 C C . ILE A 1 97 ? -17.072 -2.218 14.681 1.00 89.62 97 ILE A C 1
ATOM 736 O O . ILE A 1 97 ? -17.940 -1.725 13.966 1.00 89.62 97 ILE A O 1
ATOM 740 N N . GLN A 1 98 ? -16.737 -1.681 15.853 1.00 92.06 98 GLN A N 1
ATOM 741 C CA . GLN A 1 98 ? -17.266 -0.409 16.352 1.00 92.06 98 GLN A CA 1
ATOM 742 C C . GLN A 1 98 ? -16.149 0.451 16.936 1.00 92.06 98 GLN A C 1
ATOM 744 O O . GLN A 1 98 ? -15.145 -0.061 17.412 1.00 92.06 98 GLN A O 1
ATOM 749 N N . PHE A 1 99 ? -16.303 1.773 16.920 1.00 93.12 99 PHE A N 1
ATOM 750 C CA . PHE A 1 99 ? -15.340 2.652 17.578 1.00 93.12 99 PHE A CA 1
ATOM 751 C C . PHE A 1 99 ? -15.578 2.691 19.086 1.00 93.12 99 PHE A C 1
ATOM 753 O O . PHE A 1 99 ? -16.715 2.842 19.526 1.00 93.12 99 PHE A O 1
ATOM 760 N N . VAL A 1 100 ? -14.496 2.637 19.872 1.00 89.50 100 VAL A N 1
ATOM 761 C CA . VAL A 1 100 ? -14.571 2.752 21.342 1.00 89.50 100 VAL A CA 1
ATOM 762 C C . VAL A 1 100 ? -15.099 4.133 21.753 1.00 89.50 100 VAL A C 1
ATOM 764 O O . VAL A 1 100 ? -15.799 4.279 22.753 1.00 89.50 100 VAL A O 1
ATOM 767 N N . GLN A 1 101 ? -14.745 5.173 20.991 1.00 81.19 101 GLN A N 1
ATOM 768 C CA . GLN A 1 101 ? -15.136 6.560 21.237 1.00 81.19 101 GLN A CA 1
ATOM 769 C C . GLN A 1 101 ? -15.405 7.286 19.917 1.00 81.19 101 GLN A C 1
ATOM 771 O O . GLN A 1 101 ? -14.679 7.105 18.941 1.00 81.19 101 GLN A O 1
ATOM 776 N N . GLY A 1 102 ? -16.407 8.168 19.926 1.00 81.25 102 GLY A N 1
ATOM 777 C CA . GLY A 1 102 ? -16.711 9.056 18.805 1.00 81.25 102 GLY A CA 1
ATOM 778 C C . GLY A 1 102 ? -17.877 8.591 17.923 1.00 81.25 102 GLY A C 1
ATOM 779 O O . GLY A 1 102 ? -18.634 7.694 18.299 1.00 81.25 102 GLY A O 1
ATOM 780 N N . PRO A 1 103 ? -18.090 9.267 16.780 1.00 90.38 103 PRO A N 1
ATOM 781 C CA . PRO A 1 103 ? -19.121 8.897 15.817 1.00 90.38 103 PRO A CA 1
ATOM 782 C C . PRO A 1 103 ? -18.799 7.565 15.127 1.00 90.38 103 PRO A C 1
ATOM 784 O O . PRO A 1 103 ? -17.648 7.151 15.050 1.00 90.38 103 PRO A O 1
ATOM 787 N N . SER A 1 104 ? -19.813 6.936 14.528 1.00 91.38 104 SER A N 1
ATOM 788 C CA . SER A 1 104 ? -19.657 5.708 13.731 1.00 91.38 104 SER A CA 1
ATOM 789 C C . SER A 1 104 ? -18.850 5.901 12.439 1.00 91.38 104 SER A C 1
ATOM 791 O O . SER A 1 104 ? -18.615 4.940 11.724 1.00 91.38 104 SER A O 1
ATOM 793 N N . SER A 1 105 ? -18.445 7.128 12.104 1.00 95.06 105 SER A N 1
ATOM 794 C CA . SER A 1 105 ? -17.636 7.443 10.927 1.00 95.06 105 SER A CA 1
ATOM 795 C C . SER A 1 105 ? -16.569 8.460 11.295 1.00 95.06 105 SER A C 1
ATOM 797 O O . SER A 1 105 ? -16.904 9.546 11.771 1.00 95.06 105 SER A O 1
ATOM 799 N N . GLN A 1 106 ? -15.304 8.135 11.045 1.00 94.25 106 GLN A N 1
ATOM 800 C CA . GLN A 1 106 ? -14.180 9.049 11.248 1.00 94.25 106 GLN A CA 1
ATOM 801 C C . GLN A 1 106 ? -13.022 8.736 10.299 1.00 94.25 106 GLN A C 1
ATOM 803 O O . GLN A 1 106 ? -12.933 7.646 9.733 1.00 94.25 106 GLN A O 1
ATOM 808 N N . LEU A 1 107 ? -12.139 9.720 10.121 1.00 94.94 107 LEU A N 1
ATOM 809 C CA . LEU A 1 107 ? -10.912 9.541 9.357 1.00 94.94 107 LEU A CA 1
ATOM 810 C C . LEU A 1 107 ? -9.932 8.686 10.156 1.00 94.94 107 LEU A C 1
ATOM 812 O O . LEU A 1 107 ? -9.642 8.995 11.310 1.00 94.94 107 LEU A O 1
ATOM 816 N N . VAL A 1 108 ? -9.415 7.649 9.512 1.00 95.12 108 VAL A N 1
ATOM 817 C CA . VAL A 1 108 ? -8.378 6.764 10.040 1.00 95.12 108 VAL A CA 1
ATOM 818 C C . VAL A 1 108 ? -7.235 6.664 9.035 1.00 95.12 108 VAL A C 1
ATOM 820 O O . VAL A 1 108 ? -7.401 6.970 7.852 1.00 95.12 108 VAL A O 1
ATOM 823 N N . SER A 1 109 ? -6.071 6.260 9.515 1.00 95.31 109 SER A N 1
ATOM 824 C CA . SER A 1 109 ? -4.849 6.159 8.731 1.00 95.31 109 SER A CA 1
ATOM 825 C C . SER A 1 109 ? -4.930 5.113 7.617 1.00 95.31 109 SER A C 1
ATOM 827 O O . SER A 1 109 ? -5.478 4.028 7.806 1.00 95.31 109 SER A O 1
ATOM 829 N N . THR A 1 110 ? -4.347 5.422 6.458 1.00 95.50 110 THR A N 1
ATOM 830 C CA . THR A 1 110 ? -3.979 4.433 5.433 1.00 95.50 110 THR A CA 1
ATOM 831 C C . THR A 1 110 ? -2.605 3.837 5.748 1.00 95.50 110 THR A C 1
ATOM 833 O O . THR A 1 110 ? -1.889 4.287 6.638 1.00 95.50 110 THR A O 1
ATOM 836 N N . VAL A 1 111 ? -2.140 2.885 4.939 1.00 94.00 111 VAL A N 1
ATOM 837 C CA . VAL A 1 111 ? -0.761 2.375 5.025 1.00 94.00 111 VAL A CA 1
ATOM 838 C C . VAL A 1 111 ? 0.310 3.463 4.848 1.00 94.00 111 VAL A C 1
ATOM 840 O O . VAL A 1 111 ? 1.469 3.240 5.186 1.00 94.00 111 VAL A O 1
ATOM 843 N N . LEU A 1 112 ? -0.046 4.643 4.329 1.00 94.19 112 LEU A N 1
ATOM 844 C CA . LEU A 1 112 ? 0.864 5.772 4.127 1.00 94.19 112 LEU A CA 1
ATOM 845 C C . LEU A 1 112 ? 0.689 6.897 5.158 1.00 94.19 112 LEU A C 1
ATOM 847 O O . LEU A 1 112 ? 1.341 7.928 5.014 1.00 94.19 112 LEU A O 1
ATOM 851 N N . GLY A 1 113 ? -0.193 6.747 6.146 1.00 93.25 113 GLY A N 1
ATOM 852 C CA . GLY A 1 113 ? -0.475 7.775 7.148 1.00 93.25 113 GLY A CA 1
ATOM 853 C C . GLY A 1 113 ? -0.127 7.354 8.569 1.00 93.25 113 GLY A C 1
ATOM 854 O O . GLY A 1 113 ? 0.531 6.339 8.791 1.00 93.25 113 GLY A O 1
ATOM 855 N N . GLU A 1 114 ? -0.621 8.132 9.529 1.00 93.06 114 GLU A N 1
ATOM 856 C CA . GLU A 1 114 ? -0.624 7.780 10.949 1.00 93.06 114 GLU A CA 1
ATOM 857 C C . GLU A 1 114 ? -1.894 8.297 11.649 1.00 93.06 114 GLU A C 1
ATOM 859 O O . GLU A 1 114 ? -2.465 9.313 11.241 1.00 93.06 114 GLU A O 1
ATOM 864 N N . ASN A 1 115 ? -2.336 7.623 12.712 1.00 91.19 115 ASN A N 1
ATOM 865 C CA . ASN A 1 115 ? -3.369 8.107 13.617 1.00 91.19 115 ASN A CA 1
ATOM 866 C C . ASN A 1 115 ? -2.709 8.823 14.799 1.00 91.19 115 ASN A C 1
ATOM 868 O O . ASN A 1 115 ? -2.005 8.230 15.616 1.00 91.19 115 ASN A O 1
ATOM 872 N N . ASN A 1 116 ? -2.978 10.118 14.938 1.00 89.69 116 ASN A N 1
ATOM 873 C CA . ASN A 1 116 ? -2.518 10.893 16.084 1.00 89.69 116 ASN A CA 1
ATOM 874 C C . ASN A 1 116 ? -3.674 11.741 16.642 1.00 89.69 116 ASN A C 1
ATOM 876 O O . ASN A 1 116 ? -4.007 12.774 16.051 1.00 89.69 116 ASN A O 1
ATOM 880 N N . PRO A 1 117 ? -4.307 11.339 17.763 1.00 90.94 117 PRO A N 1
ATOM 881 C CA . PRO A 1 117 ? -3.961 10.208 18.638 1.00 90.94 117 PRO A CA 1
ATOM 882 C C . PRO A 1 117 ? -4.328 8.832 18.051 1.00 90.94 117 PRO A C 1
ATOM 884 O O . PRO A 1 117 ? -5.129 8.751 17.122 1.00 90.94 117 PRO A O 1
ATOM 887 N N . ALA A 1 118 ? -3.788 7.762 18.648 1.00 91.94 118 ALA A N 1
ATOM 888 C CA . ALA A 1 118 ? -4.133 6.379 18.310 1.00 91.94 118 ALA A CA 1
ATOM 889 C C . ALA A 1 118 ? -5.650 6.133 18.393 1.00 91.94 118 ALA A C 1
ATOM 891 O O . ALA A 1 118 ? -6.321 6.594 19.326 1.00 91.94 118 ALA A O 1
ATOM 892 N N . ILE A 1 119 ? -6.186 5.388 17.423 1.00 92.62 119 ILE A N 1
ATOM 893 C CA . ILE A 1 119 ? -7.617 5.082 17.314 1.00 92.62 119 ILE A CA 1
ATOM 894 C C . ILE A 1 119 ? -7.847 3.619 17.679 1.00 92.62 119 ILE A C 1
ATOM 896 O O . ILE A 1 119 ? -7.190 2.724 17.156 1.00 92.62 119 ILE A O 1
ATOM 900 N N . PHE A 1 120 ? -8.828 3.378 18.548 1.00 92.00 120 PHE A N 1
ATOM 901 C CA . PHE A 1 120 ? -9.192 2.039 18.996 1.00 92.00 120 PHE A CA 1
ATOM 902 C C . PHE A 1 120 ? -10.586 1.646 18.514 1.00 92.00 120 PHE A C 1
ATOM 904 O O . PHE A 1 120 ? -11.530 2.445 18.557 1.00 92.00 120 PHE A O 1
ATOM 911 N N . VAL A 1 121 ? -10.717 0.384 18.123 1.00 91.81 121 VAL A N 1
ATOM 912 C CA . VAL A 1 121 ? -11.980 -0.255 17.757 1.00 91.81 121 VAL A CA 1
ATOM 913 C C . VAL A 1 121 ? -12.272 -1.425 18.687 1.00 91.81 121 VAL A C 1
ATOM 915 O O . VAL A 1 121 ? -11.361 -2.108 19.147 1.00 91.81 121 VAL A O 1
ATOM 918 N N . GLU A 1 122 ? -13.544 -1.662 18.968 1.00 91.25 122 GLU A N 1
ATOM 919 C CA . GLU A 1 122 ? -14.015 -2.912 19.545 1.00 91.25 122 GLU A CA 1
ATOM 920 C C . GLU A 1 122 ? -14.402 -3.858 18.416 1.00 91.25 122 GLU A C 1
ATOM 922 O O . GLU A 1 122 ? -15.160 -3.495 17.514 1.00 91.25 122 GLU A O 1
ATOM 927 N N . VAL A 1 123 ? -13.877 -5.074 18.484 1.00 88.56 123 VAL A N 1
ATOM 928 C CA . VAL A 1 123 ? -14.201 -6.161 17.573 1.00 88.56 123 VAL A CA 1
ATOM 929 C C . VAL A 1 123 ? -15.005 -7.208 18.322 1.00 88.56 123 VAL A C 1
ATOM 931 O O . VAL A 1 123 ? -14.532 -7.757 19.320 1.00 88.56 123 VAL A O 1
ATOM 934 N N . ALA A 1 124 ? -16.208 -7.487 17.830 1.00 86.12 124 ALA A N 1
ATOM 935 C CA . ALA A 1 124 ? -17.027 -8.598 18.284 1.00 86.12 124 ALA A CA 1
ATOM 936 C C . ALA A 1 124 ? -16.608 -9.893 17.571 1.00 86.12 124 ALA A C 1
ATOM 938 O O . ALA A 1 124 ? -16.459 -9.920 16.352 1.00 86.12 124 ALA A O 1
ATOM 939 N N . TYR A 1 125 ? -16.434 -10.975 18.321 1.00 81.19 125 TYR A N 1
ATOM 940 C CA . TYR A 1 125 ? -16.172 -12.305 17.773 1.00 81.19 125 TYR A CA 1
ATOM 941 C C . TYR A 1 125 ? -16.950 -13.363 18.557 1.00 81.19 125 TYR A C 1
ATOM 943 O O . TYR A 1 125 ? -17.281 -13.170 19.729 1.00 81.19 125 TYR A O 1
ATOM 951 N N . ASP A 1 126 ? -17.258 -14.480 17.901 1.00 78.44 126 ASP A N 1
ATOM 952 C CA . ASP A 1 126 ? -17.987 -15.591 18.514 1.00 78.44 126 ASP A CA 1
ATOM 953 C C . ASP A 1 126 ? -16.997 -16.605 19.104 1.00 78.44 126 ASP A C 1
ATOM 955 O O . ASP A 1 126 ? -16.275 -17.289 18.372 1.00 78.44 126 ASP A O 1
ATOM 959 N N . ASP A 1 127 ? -16.923 -16.671 20.435 1.00 75.81 127 ASP A N 1
ATOM 960 C CA . ASP A 1 127 ? -16.094 -17.642 21.143 1.00 75.81 127 ASP A CA 1
ATOM 961 C C . ASP A 1 127 ? -16.856 -18.975 21.318 1.00 75.81 127 ASP A C 1
ATOM 963 O O . ASP A 1 127 ? -17.951 -18.989 21.888 1.00 75.81 127 ASP A O 1
ATOM 967 N N . PRO A 1 128 ? -16.284 -20.130 20.917 1.00 74.81 128 PRO A N 1
ATOM 968 C CA . PRO A 1 128 ? -16.965 -21.426 21.005 1.00 74.81 128 PRO A CA 1
ATOM 969 C C . PRO A 1 128 ? -17.381 -21.856 22.422 1.00 74.81 128 PRO A C 1
ATOM 971 O O . PRO A 1 128 ? -18.201 -22.763 22.572 1.00 74.81 128 PRO A O 1
ATOM 974 N N . ILE A 1 129 ? -16.776 -21.270 23.458 1.00 77.12 129 ILE A N 1
ATOM 975 C CA . ILE A 1 129 ? -16.960 -21.620 24.870 1.00 77.12 129 ILE A CA 1
ATOM 976 C C . ILE A 1 129 ? -17.784 -20.543 25.591 1.00 77.12 129 ILE A C 1
ATOM 978 O O . ILE A 1 129 ? -18.631 -20.879 26.421 1.00 77.12 129 ILE A O 1
ATOM 982 N N . PHE A 1 130 ? -17.550 -19.266 25.284 1.00 75.00 130 PHE A N 1
ATOM 983 C CA . PHE A 1 130 ? -18.120 -18.121 26.002 1.00 75.00 130 PHE A CA 1
ATOM 984 C C . PHE A 1 130 ? -19.139 -17.299 25.188 1.00 75.00 130 PHE A C 1
ATOM 986 O O . PHE 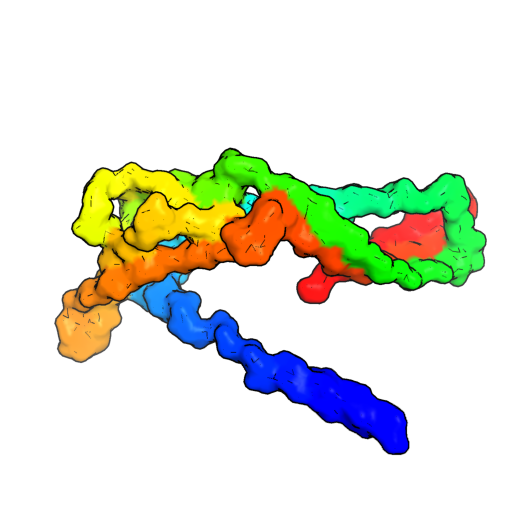A 1 130 ? -19.715 -16.352 25.729 1.00 75.00 130 PHE A O 1
ATOM 993 N N . GLY A 1 131 ? -19.414 -17.666 23.932 1.00 78.00 131 GLY A N 1
ATOM 994 C CA . GLY A 1 131 ? -20.314 -16.943 23.024 1.00 78.00 131 GLY A CA 1
ATOM 995 C C . GLY A 1 131 ? -19.727 -15.608 22.557 1.00 78.00 131 GLY A C 1
ATOM 996 O O . GLY A 1 131 ? -18.514 -15.430 22.562 1.00 78.00 131 GLY A O 1
ATOM 997 N N . ASN A 1 132 ? -20.576 -14.641 22.192 1.00 80.38 132 ASN A N 1
ATOM 998 C CA . ASN A 1 132 ? -20.130 -13.318 21.734 1.00 80.38 132 ASN A CA 1
ATOM 999 C C . ASN A 1 132 ? -19.242 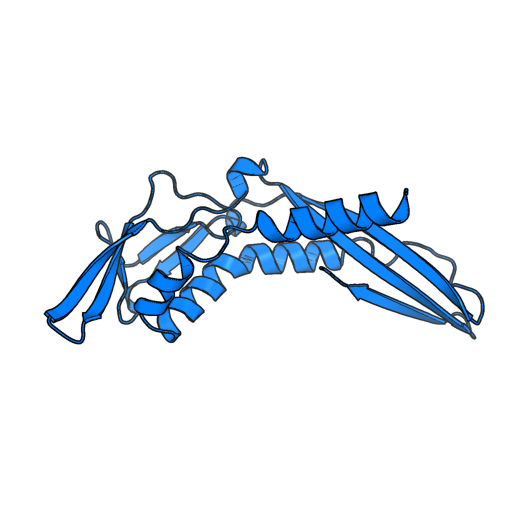-12.611 22.772 1.00 80.38 132 ASN A C 1
ATOM 1001 O O . ASN A 1 132 ? -19.705 -12.261 23.860 1.00 80.38 132 ASN A O 1
ATOM 1005 N N . GLN A 1 133 ? -17.993 -12.352 22.396 1.00 84.06 133 GLN A N 1
ATOM 1006 C CA . GLN A 1 133 ? -17.021 -11.568 23.150 1.00 84.06 133 GLN A CA 1
ATOM 1007 C C . GLN A 1 133 ? -16.636 -10.317 22.362 1.00 84.06 133 GLN A C 1
ATOM 1009 O O . GLN A 1 133 ? -16.744 -10.285 21.137 1.00 84.06 133 GLN A O 1
ATOM 1014 N N . THR A 1 134 ? -16.162 -9.291 23.065 1.00 86.12 134 THR A N 1
ATOM 1015 C CA . THR A 1 134 ? -15.568 -8.102 22.449 1.00 86.12 134 THR A CA 1
ATOM 1016 C C . THR A 1 134 ? -14.120 -7.948 22.886 1.00 86.12 134 THR A C 1
ATOM 1018 O O . THR A 1 134 ? -13.759 -8.230 24.030 1.00 86.12 134 THR A O 1
ATOM 1021 N N . THR A 1 135 ? -13.269 -7.510 21.964 1.00 86.81 135 THR A N 1
ATOM 1022 C CA . THR A 1 135 ? -11.880 -7.151 22.251 1.00 86.81 135 THR A CA 1
ATOM 1023 C C . THR A 1 135 ? -11.584 -5.773 21.691 1.00 86.81 135 THR A C 1
ATOM 1025 O O . THR A 1 135 ? -12.033 -5.434 20.599 1.00 86.81 135 THR A O 1
ATOM 1028 N N . GLN A 1 136 ? -10.828 -4.976 22.437 1.00 90.19 136 GLN A N 1
ATOM 1029 C CA . GLN A 1 136 ? -10.355 -3.682 21.970 1.00 90.19 136 GLN A CA 1
ATOM 1030 C C . GLN A 1 136 ? -9.048 -3.872 21.195 1.00 90.19 136 GLN A C 1
ATOM 1032 O O . GLN A 1 136 ? -8.131 -4.539 21.673 1.00 90.19 136 GLN A O 1
ATOM 1037 N N . ILE A 1 137 ? -8.969 -3.275 20.010 1.00 88.50 137 ILE A N 1
ATOM 1038 C CA . ILE A 1 137 ? -7.818 -3.333 19.109 1.00 88.50 137 ILE A CA 1
ATOM 1039 C C . ILE A 1 137 ? -7.431 -1.908 18.729 1.00 88.50 137 ILE A C 1
ATOM 1041 O O . ILE A 1 137 ? -8.291 -1.066 18.470 1.00 88.50 137 ILE A O 1
ATOM 1045 N N . GLU A 1 138 ? -6.134 -1.638 18.707 1.00 91.50 138 GLU A N 1
ATOM 1046 C CA . GLU A 1 138 ? -5.578 -0.414 18.137 1.00 91.50 138 GLU A CA 1
ATOM 1047 C C . GLU A 1 138 ? -5.513 -0.554 16.613 1.00 91.50 138 GLU A C 1
ATOM 1049 O O . GLU A 1 138 ? -5.016 -1.561 16.104 1.00 91.50 138 GLU A O 1
ATOM 1054 N N . LEU A 1 139 ? -6.046 0.422 15.876 1.00 92.00 139 LEU A N 1
ATOM 1055 C CA . LEU A 1 139 ? -5.943 0.407 14.420 1.00 92.00 139 LEU A CA 1
ATOM 1056 C C . LEU A 1 139 ? -4.472 0.516 13.995 1.00 92.00 139 LEU A C 1
ATOM 1058 O O . LEU A 1 139 ? -3.710 1.246 14.625 1.00 92.00 139 LEU A O 1
ATOM 1062 N N . PRO A 1 140 ? -4.066 -0.190 12.925 1.00 90.44 140 PRO A N 1
ATOM 1063 C CA . PRO A 1 140 ? -2.681 -0.186 12.492 1.00 90.44 140 PRO A CA 1
ATOM 1064 C C . PRO A 1 140 ? -2.245 1.201 12.023 1.00 90.44 140 PRO A C 1
ATOM 1066 O O . PRO A 1 140 ? -2.975 1.917 11.332 1.00 90.44 140 PRO A O 1
ATOM 1069 N N . GLU A 1 141 ? -1.001 1.520 12.349 1.00 90.12 141 GLU A N 1
ATOM 1070 C CA . GLU A 1 141 ? -0.300 2.686 11.833 1.00 90.12 141 GLU A CA 1
ATOM 1071 C C . GLU A 1 141 ? 0.294 2.397 10.452 1.00 90.12 141 GLU A C 1
ATOM 1073 O O . GLU A 1 141 ? 0.565 1.247 10.095 1.00 90.12 141 GLU A O 1
ATOM 1078 N N . GLY A 1 142 ? 0.451 3.437 9.638 1.00 88.06 142 GLY A N 1
ATOM 1079 C CA . GLY A 1 142 ? 1.119 3.345 8.345 1.00 88.06 142 GLY A CA 1
ATOM 1080 C C . GLY A 1 142 ? 2.616 3.637 8.450 1.00 88.06 142 GLY A C 1
ATOM 1081 O O . GLY A 1 142 ? 3.142 3.995 9.499 1.00 88.06 142 GLY A O 1
ATOM 1082 N N . ILE A 1 143 ? 3.318 3.529 7.322 1.00 85.00 143 ILE A N 1
ATOM 1083 C CA . ILE A 1 143 ? 4.751 3.852 7.216 1.00 85.00 143 ILE A CA 1
ATOM 1084 C C . ILE A 1 143 ? 5.010 5.346 6.953 1.00 85.00 143 ILE A C 1
ATOM 1086 O O . ILE A 1 143 ? 6.152 5.744 6.721 1.00 85.00 143 ILE A O 1
ATOM 1090 N N . GLY A 1 144 ? 3.967 6.181 6.917 1.00 75.62 144 GLY A N 1
ATOM 1091 C CA . GLY A 1 144 ? 4.039 7.577 6.469 1.00 75.62 144 GLY A CA 1
ATOM 1092 C C . GLY A 1 144 ? 5.021 8.434 7.260 1.00 75.62 144 GLY A C 1
ATOM 1093 O O . GLY A 1 144 ? 5.900 9.079 6.684 1.00 75.62 144 GLY A O 1
ATOM 1094 N N . SER A 1 145 ? 4.925 8.387 8.588 1.00 72.94 145 SER A N 1
ATOM 1095 C CA . SER A 1 145 ? 5.777 9.180 9.474 1.00 72.94 145 SER A CA 1
ATOM 1096 C C . SER A 1 145 ? 7.213 8.671 9.547 1.00 72.94 145 SER A C 1
ATOM 1098 O O . SER A 1 145 ? 8.145 9.476 9.589 1.00 72.94 145 SER A O 1
ATOM 1100 N N . GLU A 1 146 ? 7.424 7.355 9.462 1.00 80.62 146 GLU A N 1
ATOM 1101 C CA . GLU A 1 146 ? 8.767 6.764 9.378 1.00 80.62 146 GLU A CA 1
ATOM 1102 C C . GLU A 1 146 ? 9.467 7.076 8.048 1.00 80.62 146 GLU A C 1
ATOM 1104 O O . GLU A 1 146 ? 10.696 7.150 7.977 1.00 80.62 146 GLU A O 1
ATOM 1109 N N . SER A 1 147 ? 8.687 7.270 6.984 1.00 77.31 147 SER A N 1
ATOM 1110 C CA . SER A 1 147 ? 9.188 7.486 5.628 1.00 77.31 147 SER A CA 1
ATOM 1111 C C . SER A 1 147 ? 9.288 8.958 5.218 1.00 77.31 147 SER A C 1
ATOM 1113 O O . SER A 1 147 ? 9.666 9.242 4.081 1.00 77.31 147 SER A O 1
ATOM 1115 N N . TYR A 1 148 ? 9.022 9.900 6.132 1.00 84.50 148 TYR A N 1
ATOM 1116 C CA . TYR A 1 148 ? 9.024 11.346 5.863 1.00 84.50 148 TYR A CA 1
ATOM 1117 C C . TYR A 1 148 ? 8.149 11.729 4.658 1.00 84.50 148 TYR A C 1
ATOM 1119 O O . TYR A 1 148 ? 8.565 12.526 3.815 1.00 84.50 148 TYR A O 1
ATOM 1127 N N . ASP A 1 149 ? 6.959 11.131 4.554 1.00 87.31 149 ASP A N 1
ATOM 1128 C CA . ASP A 1 149 ? 6.037 11.320 3.428 1.00 87.31 149 ASP A CA 1
ATOM 1129 C C . ASP A 1 149 ? 6.643 10.957 2.060 1.00 87.31 149 ASP A C 1
ATOM 1131 O O . ASP A 1 149 ? 6.288 11.526 1.023 1.00 87.31 149 ASP A O 1
ATOM 1135 N N . LEU A 1 150 ? 7.574 10.001 2.030 1.00 88.81 150 LEU A N 1
ATOM 1136 C CA . LEU A 1 150 ? 8.140 9.456 0.801 1.00 88.81 150 LEU A CA 1
ATOM 1137 C C . LEU A 1 150 ? 7.783 7.982 0.674 1.00 88.81 150 LEU A C 1
ATOM 1139 O O . LEU A 1 150 ? 8.072 7.177 1.545 1.00 88.81 150 LEU A O 1
ATOM 1143 N N . LEU A 1 151 ? 7.237 7.600 -0.473 1.00 90.31 151 LEU A N 1
ATOM 1144 C CA . LEU A 1 151 ? 7.016 6.212 -0.837 1.00 90.31 151 LEU A CA 1
ATOM 1145 C C . LEU A 1 151 ? 8.191 5.718 -1.693 1.00 90.31 151 LEU A C 1
ATOM 1147 O O . LEU A 1 151 ? 8.193 5.947 -2.911 1.00 90.31 151 LEU A O 1
ATOM 1151 N N . PRO A 1 152 ? 9.212 5.062 -1.108 1.00 88.81 152 PRO A N 1
ATOM 1152 C CA . PRO A 1 152 ? 10.262 4.429 -1.888 1.00 88.81 152 PRO A CA 1
ATOM 1153 C C . PRO A 1 152 ? 9.686 3.245 -2.667 1.00 88.81 152 PRO A C 1
ATOM 1155 O O . PRO A 1 152 ? 8.854 2.484 -2.182 1.00 88.81 152 PRO A O 1
ATOM 1158 N N . THR A 1 153 ? 10.134 3.068 -3.901 1.00 89.88 153 THR A N 1
ATOM 1159 C CA . THR A 1 153 ? 9.715 1.971 -4.770 1.00 89.88 153 THR A CA 1
ATOM 1160 C C . THR A 1 153 ? 10.918 1.432 -5.528 1.00 89.88 153 THR A C 1
ATOM 1162 O O . THR A 1 153 ? 11.703 2.193 -6.096 1.00 89.88 153 THR A O 1
ATOM 1165 N N . ALA A 1 154 ? 11.043 0.108 -5.581 1.00 91.06 154 ALA A N 1
ATOM 1166 C CA . ALA A 1 154 ? 12.057 -0.569 -6.373 1.00 91.06 154 ALA A CA 1
ATOM 1167 C C . ALA A 1 154 ? 11.450 -1.747 -7.138 1.00 91.06 154 ALA A C 1
ATOM 1169 O O . ALA A 1 154 ? 10.623 -2.482 -6.606 1.00 91.06 154 ALA A O 1
ATOM 1170 N N . PHE A 1 155 ? 11.862 -1.930 -8.390 1.00 91.25 155 PHE A N 1
ATOM 1171 C CA . PHE A 1 155 ? 11.386 -3.030 -9.223 1.00 91.25 155 PHE A CA 1
ATOM 1172 C C . PHE A 1 155 ? 12.419 -3.453 -10.263 1.00 91.25 155 PHE A C 1
ATOM 1174 O O . PHE A 1 155 ? 13.314 -2.695 -10.648 1.00 91.25 155 PHE A O 1
ATOM 1181 N N . ILE A 1 156 ? 12.279 -4.689 -10.734 1.00 92.56 156 ILE A N 1
ATOM 1182 C CA . ILE A 1 156 ? 13.102 -5.259 -11.798 1.00 92.56 156 ILE A CA 1
ATOM 1183 C C . ILE A 1 156 ? 12.384 -5.037 -13.127 1.00 92.56 156 ILE A C 1
ATOM 1185 O O . ILE A 1 156 ? 11.186 -5.285 -13.245 1.00 92.56 156 ILE A O 1
ATOM 1189 N N . GLN A 1 157 ? 13.116 -4.593 -14.143 1.00 92.88 157 GLN A N 1
ATOM 1190 C CA . GLN A 1 157 ? 12.631 -4.446 -15.507 1.00 92.88 157 GLN A CA 1
ATOM 1191 C C . GLN A 1 157 ? 13.464 -5.304 -16.456 1.00 92.88 157 GLN A C 1
ATOM 1193 O O . GLN A 1 157 ? 14.680 -5.149 -16.525 1.00 92.88 157 GLN A O 1
ATOM 1198 N N . GLY A 1 158 ? 12.801 -6.153 -17.235 1.00 93.25 158 GLY A N 1
ATOM 1199 C CA . GLY A 1 158 ? 13.381 -6.829 -18.391 1.00 93.25 158 GLY A CA 1
ATOM 1200 C C . GLY A 1 158 ? 12.916 -6.171 -19.688 1.00 93.25 158 GLY A C 1
ATOM 1201 O O . GLY A 1 158 ? 11.747 -5.805 -19.808 1.00 93.25 158 GLY A O 1
ATOM 1202 N N . ALA A 1 159 ? 13.811 -6.034 -20.661 1.00 93.31 159 ALA A N 1
ATOM 1203 C CA . ALA A 1 159 ? 13.497 -5.565 -22.007 1.00 93.31 159 ALA A CA 1
ATOM 1204 C C . ALA A 1 159 ? 14.148 -6.473 -23.056 1.00 93.31 159 ALA A C 1
ATOM 1206 O O . ALA A 1 159 ? 15.293 -6.886 -22.876 1.00 93.31 159 ALA A O 1
ATOM 1207 N N . VAL A 1 160 ? 13.449 -6.755 -24.158 1.00 94.88 160 VAL A N 1
ATOM 1208 C CA . VAL A 1 160 ? 13.979 -7.522 -25.296 1.00 94.88 160 VAL A CA 1
ATOM 1209 C C . VAL A 1 160 ? 13.544 -6.915 -26.629 1.00 94.88 160 VAL A C 1
ATOM 1211 O O . VAL A 1 160 ? 12.370 -6.608 -26.841 1.00 94.88 160 VAL A O 1
ATOM 1214 N N . GLY A 1 161 ? 14.500 -6.746 -27.543 1.00 95.00 161 GLY A N 1
ATOM 1215 C CA . GLY A 1 161 ? 14.248 -6.287 -28.906 1.00 95.00 161 GLY A CA 1
ATOM 1216 C C . GLY A 1 161 ? 13.748 -7.428 -29.787 1.00 95.00 161 GLY A C 1
ATOM 1217 O O . GLY A 1 161 ? 14.434 -8.439 -29.945 1.00 95.00 161 GLY A O 1
ATOM 1218 N N . ILE A 1 162 ? 12.577 -7.260 -30.402 1.00 94.19 162 ILE A N 1
ATOM 1219 C CA . ILE A 1 162 ? 11.965 -8.289 -31.265 1.00 94.19 162 ILE A CA 1
ATOM 1220 C C . ILE A 1 162 ? 12.152 -8.010 -32.767 1.00 94.19 162 ILE A C 1
ATOM 1222 O O . ILE A 1 162 ? 11.694 -8.779 -33.606 1.00 94.19 162 ILE A O 1
ATOM 1226 N N . GLY A 1 163 ? 12.877 -6.941 -33.116 1.00 91.38 163 GLY A N 1
ATOM 1227 C CA . GLY A 1 163 ? 13.122 -6.521 -34.499 1.00 91.38 163 GLY A CA 1
ATOM 1228 C C . GLY A 1 163 ? 12.117 -5.478 -34.991 1.00 91.38 163 GLY A C 1
ATOM 1229 O O . GLY A 1 163 ? 11.158 -5.140 -34.303 1.00 91.38 163 GLY A O 1
ATOM 1230 N N . GLY A 1 164 ? 12.383 -4.889 -36.162 1.00 88.38 164 GLY A N 1
ATOM 1231 C CA . GLY A 1 164 ? 11.497 -3.877 -36.760 1.00 88.38 164 GLY A CA 1
ATOM 1232 C C . GLY A 1 164 ? 11.316 -2.596 -35.933 1.00 88.38 164 GLY A C 1
ATOM 1233 O O . GLY A 1 164 ? 10.344 -1.882 -36.138 1.00 88.38 164 GLY A O 1
ATOM 1234 N N . GLY A 1 165 ? 12.220 -2.313 -34.986 1.00 89.81 165 GLY A N 1
ATOM 1235 C CA . GLY A 1 165 ? 12.078 -1.187 -34.058 1.00 89.81 165 GLY A CA 1
ATOM 1236 C C . GLY A 1 165 ? 11.063 -1.426 -32.935 1.00 89.81 165 GLY A C 1
ATOM 1237 O O . GLY A 1 165 ? 10.589 -0.461 -32.346 1.00 89.81 165 GLY A O 1
ATOM 1238 N N . ILE A 1 166 ? 10.728 -2.683 -32.628 1.00 92.19 166 ILE A N 1
ATOM 1239 C CA . ILE A 1 166 ? 9.809 -3.042 -31.544 1.00 92.19 166 ILE A CA 1
ATOM 1240 C C . ILE A 1 166 ? 10.583 -3.660 -30.372 1.00 92.19 166 ILE A C 1
ATOM 1242 O O . ILE A 1 166 ? 11.522 -4.442 -30.556 1.00 92.19 166 ILE A O 1
ATOM 1246 N N . GLU A 1 167 ? 10.157 -3.317 -29.158 1.00 92.25 167 GLU A N 1
ATOM 1247 C CA . GLU A 1 167 ? 10.703 -3.807 -27.895 1.00 92.25 167 GLU A CA 1
ATOM 1248 C C . GLU A 1 167 ? 9.571 -4.298 -26.988 1.00 92.25 167 GLU A C 1
ATOM 1250 O O . GLU A 1 167 ? 8.551 -3.621 -26.850 1.00 92.25 167 GLU A O 1
ATOM 1255 N N . LEU A 1 168 ? 9.758 -5.453 -26.351 1.00 92.44 168 LEU A N 1
ATOM 1256 C CA . LEU A 1 168 ? 8.886 -5.943 -25.286 1.00 92.44 168 LEU A CA 1
ATOM 1257 C C . LEU A 1 168 ? 9.540 -5.640 -23.937 1.00 92.44 168 LEU A C 1
ATOM 1259 O O . LEU A 1 168 ? 10.696 -6.008 -23.724 1.00 92.44 168 LEU A O 1
ATOM 1263 N N . LYS A 1 169 ? 8.796 -5.007 -23.026 1.00 92.44 169 LYS A N 1
ATOM 1264 C CA . LYS A 1 169 ? 9.228 -4.745 -21.648 1.00 92.44 169 LYS A CA 1
ATOM 1265 C C . LYS A 1 169 ? 8.297 -5.421 -20.650 1.00 92.44 169 LYS A C 1
ATOM 1267 O O . LYS A 1 169 ? 7.083 -5.395 -20.827 1.00 92.44 169 LYS A O 1
ATOM 1272 N N . ALA A 1 170 ? 8.871 -5.962 -19.585 1.00 93.06 170 ALA A N 1
ATOM 1273 C CA . ALA A 1 170 ? 8.149 -6.502 -18.440 1.00 93.06 170 ALA A CA 1
ATOM 1274 C C . ALA A 1 170 ? 8.753 -5.951 -17.144 1.00 93.06 170 ALA A C 1
ATOM 1276 O O . ALA A 1 170 ? 9.972 -5.787 -17.049 1.00 93.06 170 ALA A O 1
ATOM 1277 N N . ARG A 1 171 ? 7.904 -5.660 -16.154 1.00 91.06 171 ARG A N 1
ATOM 1278 C CA . ARG A 1 171 ? 8.305 -5.192 -14.821 1.00 91.06 171 ARG A CA 1
ATOM 1279 C C . ARG A 1 171 ? 7.816 -6.171 -13.760 1.00 91.06 171 ARG A C 1
ATOM 1281 O O . ARG A 1 171 ? 6.726 -6.718 -13.893 1.00 91.06 171 ARG A O 1
ATOM 1288 N N . PHE A 1 172 ? 8.621 -6.369 -12.725 1.00 90.56 172 PHE A N 1
ATOM 1289 C CA . PHE A 1 172 ? 8.312 -7.208 -11.574 1.00 90.56 172 PHE A CA 1
ATOM 1290 C C . PHE A 1 172 ? 8.626 -6.439 -10.290 1.00 90.56 172 PHE A C 1
ATOM 1292 O O . PHE A 1 172 ? 9.761 -5.988 -10.107 1.00 90.56 172 PHE A O 1
ATOM 1299 N N . VAL A 1 173 ? 7.618 -6.286 -9.432 1.00 86.69 173 VAL A N 1
ATOM 1300 C CA . VAL A 1 173 ? 7.779 -5.792 -8.060 1.00 86.69 173 VAL A CA 1
ATOM 1301 C C . VAL A 1 173 ? 7.856 -7.014 -7.149 1.00 86.69 173 VAL A C 1
ATOM 1303 O O . VAL A 1 173 ? 6.949 -7.845 -7.232 1.00 86.69 173 VAL A O 1
ATOM 1306 N N . PRO A 1 174 ? 8.940 -7.165 -6.374 1.00 75.50 174 PRO A N 1
ATOM 1307 C CA . PRO A 1 174 ? 9.099 -8.270 -5.437 1.00 75.50 174 PRO A CA 1
ATOM 1308 C C . PRO A 1 174 ? 8.171 -8.164 -4.225 1.00 75.50 174 PRO A C 1
ATOM 1310 O O . PRO A 1 174 ? 7.793 -7.028 -3.862 1.00 75.50 174 PRO A O 1
#

Secondary structure (DSSP, 8-state):
-HHHHHHHHHHHHHTT----SSHHHHHHT-HHHHHHHHHHHHHHHHHHHHHHHHTTS---SSPPPTT-EEEEEEEEEEEPPHHHHEEEEEGGG-SSEEESSS-SEEEEE-TT---SS--EEEEEEEETTTEEEEEEEEPPP-STTTTTTEEEEEEEEEEEEEETTEEEEEEE--

Sequence (174 aa):
MKNLVFTIILCLSICIGKAQNDIDVLLAAGVEDAQRFANDYLSSGSNGLMHSMNANWFNSAKVKPLAGFEISVIANAATVKDEDKMFNLNTTDYNNIQFVQGPSSQLVSTVLGENNPAIFVEVAYDDPIFGNQTTQIELPEGIGSESYDLLPTAFIQGAVGIGGGIELKARFVP

pLDDT: mean 84.75, std 12.06, range [48.16, 96.44]

Radius of gyration: 22.02 Å; chains: 1; bounding box: 56×36×63 Å

Foldseek 3Di:
DVVVVVVVVVVVVVVPDPDPDQLVVCCLLDPVSSVVCQCQQCVLVVVQQVVVVVPCPPVDPAAAAAFGKDKDKDKDKDFADPVSFWDKQACVSGDFKQWPDDHSIDIDGHLQHADVVWTKIWGWGQDPVPGTDIDIDTDDGHCNVVQVRMDMAIWMKMKTHNDPRDIDMDIDGD